Protein AF-A0A932P6X2-F1 (afdb_monomer)

pLDDT: mean 85.04, std 13.19, range [52.94, 96.56]

Structure (mmCIF, N/CA/C/O backbone):
data_AF-A0A932P6X2-F1
#
_entry.id   AF-A0A932P6X2-F1
#
loop_
_atom_site.group_PDB
_atom_site.id
_atom_site.type_symbol
_atom_site.label_atom_id
_atom_site.label_alt_id
_atom_site.label_comp_id
_atom_site.label_asym_id
_atom_site.label_entity_id
_atom_site.label_seq_id
_atom_site.pdbx_PDB_ins_code
_atom_site.Cartn_x
_atom_site.Cartn_y
_atom_site.Cartn_z
_atom_site.occupancy
_atom_site.B_iso_or_equiv
_atom_site.auth_seq_id
_atom_site.auth_comp_id
_atom_site.auth_asym_id
_atom_site.auth_atom_id
_atom_site.pdbx_PDB_model_num
ATOM 1 N N . VAL A 1 1 ? -5.320 -6.931 -10.560 1.00 75.94 1 VAL A N 1
ATOM 2 C CA . VAL A 1 1 ? -5.531 -6.359 -9.211 1.00 75.94 1 VAL A CA 1
ATOM 3 C C . VAL A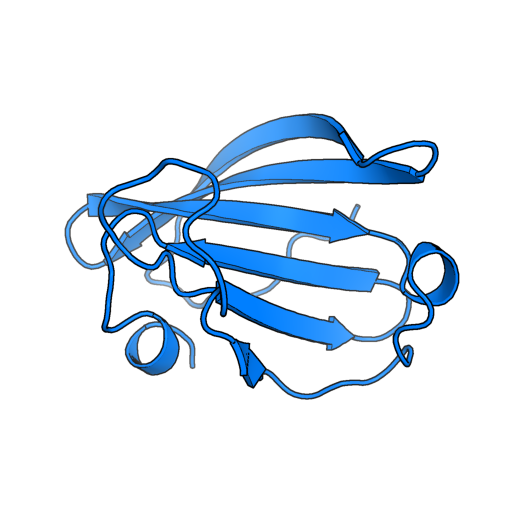 1 1 ? -5.757 -7.496 -8.246 1.00 75.94 1 VAL A C 1
ATOM 5 O O . VAL A 1 1 ? -6.500 -8.411 -8.579 1.00 75.94 1 VAL A O 1
ATOM 8 N N . ARG A 1 2 ? -5.086 -7.450 -7.101 1.00 85.44 2 ARG A N 1
ATOM 9 C CA . ARG A 1 2 ? -5.163 -8.432 -6.013 1.00 85.44 2 ARG A CA 1
ATOM 10 C C . ARG A 1 2 ? -5.478 -7.649 -4.751 1.00 85.44 2 ARG A C 1
ATOM 12 O O . ARG A 1 2 ? -4.798 -6.663 -4.484 1.00 85.44 2 ARG A O 1
ATOM 19 N N . VAL A 1 3 ? -6.519 -8.048 -4.030 1.00 85.19 3 VAL A N 1
ATOM 20 C CA . VAL A 1 3 ? -6.892 -7.392 -2.774 1.00 85.19 3 VAL A CA 1
ATOM 21 C C . VAL A 1 3 ? -5.895 -7.849 -1.703 1.00 85.19 3 VAL A C 1
ATOM 23 O O . VAL A 1 3 ? -5.830 -9.052 -1.460 1.00 85.19 3 VAL A O 1
ATOM 26 N N . PRO A 1 4 ? -5.087 -6.949 -1.114 1.00 84.94 4 PRO A N 1
ATOM 27 C CA . PRO A 1 4 ? -4.110 -7.339 -0.106 1.00 84.94 4 PRO A CA 1
ATOM 28 C C . PRO A 1 4 ? -4.784 -7.595 1.246 1.00 84.94 4 PRO A C 1
ATOM 30 O O . PRO A 1 4 ? -5.787 -6.964 1.584 1.00 84.94 4 PRO A O 1
ATOM 33 N N . GLU A 1 5 ? -4.188 -8.474 2.047 1.00 86.75 5 GLU A N 1
ATOM 34 C CA . GLU A 1 5 ? -4.614 -8.714 3.426 1.00 86.75 5 GLU A CA 1
ATOM 35 C C . GLU A 1 5 ? -4.057 -7.619 4.350 1.00 86.75 5 GLU A C 1
ATOM 37 O O . GLU A 1 5 ? -2.867 -7.580 4.672 1.00 86.75 5 GLU A O 1
ATOM 42 N N . LEU A 1 6 ? -4.925 -6.693 4.766 1.00 87.75 6 LEU A N 1
ATOM 43 C CA . LEU A 1 6 ? -4.585 -5.623 5.718 1.00 87.75 6 LEU A CA 1
ATOM 44 C C . LEU A 1 6 ? -4.931 -5.982 7.176 1.00 87.75 6 LEU A C 1
ATOM 46 O O . LEU A 1 6 ? -4.566 -5.244 8.086 1.00 87.75 6 LEU A O 1
ATOM 50 N N . GLY A 1 7 ? -5.601 -7.118 7.394 1.00 87.19 7 GLY A N 1
ATOM 51 C CA . GLY A 1 7 ? -6.143 -7.555 8.683 1.00 87.19 7 GLY A CA 1
ATOM 52 C C . GLY A 1 7 ? -7.642 -7.267 8.834 1.00 87.19 7 GLY A C 1
ATOM 53 O O . GLY A 1 7 ? -8.196 -6.399 8.158 1.00 87.19 7 GLY A O 1
ATOM 54 N N . ASP A 1 8 ? -8.297 -7.982 9.752 1.00 88.44 8 ASP A N 1
ATOM 55 C CA . ASP A 1 8 ? -9.766 -8.003 9.910 1.00 88.44 8 ASP A CA 1
ATOM 56 C C . ASP A 1 8 ? -10.385 -6.654 10.296 1.00 88.44 8 ASP A C 1
ATOM 58 O O . ASP A 1 8 ? -11.575 -6.412 10.093 1.00 88.44 8 ASP A O 1
ATOM 62 N N . ALA A 1 9 ? -9.581 -5.749 10.854 1.00 89.06 9 ALA A N 1
ATOM 63 C CA . ALA A 1 9 ? -10.034 -4.417 11.231 1.00 89.06 9 ALA A CA 1
ATOM 64 C C . ALA A 1 9 ? -10.217 -3.472 10.029 1.00 89.06 9 ALA A C 1
ATOM 66 O O . ALA A 1 9 ? -10.712 -2.355 10.206 1.00 89.06 9 ALA A O 1
ATOM 67 N N . PHE A 1 10 ? -9.816 -3.892 8.825 1.00 92.62 10 PHE A N 1
ATOM 68 C CA . PHE A 1 10 ? -9.930 -3.104 7.606 1.00 92.62 10 PHE A CA 1
ATOM 69 C C . PHE A 1 10 ? -11.072 -3.588 6.722 1.00 92.62 10 PHE A C 1
ATOM 71 O O . PHE A 1 10 ? -11.215 -4.766 6.410 1.00 92.62 10 PHE A O 1
ATOM 78 N N . ARG A 1 11 ? -11.857 -2.631 6.231 1.00 94.56 11 ARG A N 1
ATOM 79 C CA . ARG A 1 11 ? -12.959 -2.868 5.304 1.00 94.56 11 ARG A CA 1
ATOM 80 C C . ARG A 1 11 ? -12.765 -2.066 4.028 1.00 94.56 11 ARG A C 1
ATOM 82 O O . ARG A 1 11 ? -12.637 -0.842 4.078 1.00 94.56 11 ARG A O 1
ATOM 89 N N . LEU A 1 12 ? -12.804 -2.746 2.886 1.00 94.88 12 LEU A N 1
ATOM 90 C CA . LEU A 1 12 ? -12.770 -2.109 1.574 1.00 94.88 12 LEU A CA 1
ATOM 91 C C . LEU A 1 12 ? -14.062 -1.309 1.346 1.00 94.88 12 LEU A C 1
ATOM 93 O O . LEU A 1 12 ? -15.162 -1.856 1.390 1.00 94.88 12 LEU A O 1
ATOM 97 N N . CYS A 1 13 ? -13.922 -0.008 1.098 1.00 94.62 13 CYS A N 1
ATOM 98 C CA . CYS A 1 13 ? -15.034 0.919 0.874 1.00 94.62 13 CYS A CA 1
ATOM 99 C C . CYS A 1 13 ? -15.262 1.232 -0.608 1.00 94.62 13 CYS A C 1
ATOM 101 O O . CYS A 1 13 ? -16.353 1.650 -0.985 1.00 94.62 13 CYS A O 1
ATOM 103 N N . GLY A 1 14 ? -14.239 1.072 -1.447 1.00 94.56 14 GLY A N 1
ATOM 104 C CA . GLY A 1 14 ? -14.322 1.345 -2.878 1.00 94.56 14 GLY A CA 1
ATOM 105 C C . GLY A 1 14 ? -12.947 1.426 -3.526 1.00 94.56 14 GLY A C 1
ATOM 106 O O . GLY A 1 14 ? -11.924 1.231 -2.874 1.00 94.56 14 GLY A O 1
ATOM 107 N N . GLY A 1 15 ? -12.913 1.733 -4.817 1.00 94.19 15 GLY A N 1
ATOM 108 C CA . GLY A 1 15 ? -11.665 1.870 -5.554 1.00 94.19 15 GLY A CA 1
ATOM 109 C C . GLY A 1 15 ? -11.878 2.337 -6.984 1.00 94.19 15 GLY A C 1
ATOM 110 O O . GLY A 1 15 ? -13.004 2.398 -7.476 1.00 94.19 15 GLY A O 1
ATOM 111 N N . ARG A 1 16 ? -10.782 2.695 -7.646 1.00 95.12 16 ARG A N 1
ATOM 112 C CA . ARG A 1 16 ? -10.752 3.083 -9.058 1.00 95.12 16 ARG A CA 1
ATOM 113 C C . ARG A 1 16 ? -9.388 2.780 -9.658 1.00 95.12 16 ARG A C 1
ATOM 115 O O . ARG A 1 16 ? -8.388 2.716 -8.950 1.00 95.12 16 ARG A O 1
ATOM 122 N N . LYS A 1 17 ? -9.334 2.656 -10.979 1.00 94.88 17 LYS A N 1
ATOM 123 C CA . LYS A 1 17 ? -8.063 2.728 -11.705 1.00 94.88 17 LYS A CA 1
ATOM 124 C C . LYS A 1 17 ? -7.629 4.193 -11.786 1.00 94.88 17 LYS A C 1
ATOM 126 O O . LYS A 1 17 ? -8.467 5.071 -11.987 1.00 94.88 17 LYS A O 1
ATOM 131 N N . CYS A 1 18 ? -6.344 4.452 -11.616 1.00 94.31 18 CYS A N 1
ATOM 132 C CA . CYS A 1 18 ? -5.721 5.755 -11.810 1.00 94.31 18 CYS A CA 1
ATOM 133 C C . CYS A 1 18 ? -4.313 5.572 -12.389 1.00 94.31 18 CYS A C 1
ATOM 135 O O . CYS A 1 18 ? -3.932 4.466 -12.773 1.00 94.31 18 CYS A O 1
ATOM 137 N N . ALA A 1 19 ? -3.549 6.656 -12.467 1.00 94.00 19 ALA A N 1
ATOM 138 C CA . ALA A 1 19 ? -2.153 6.616 -12.864 1.00 94.00 19 ALA A CA 1
ATOM 139 C C . ALA A 1 19 ? -1.307 7.450 -11.899 1.00 94.00 19 ALA A C 1
ATOM 141 O O . ALA A 1 19 ? -1.791 8.441 -11.347 1.00 94.00 19 ALA A O 1
ATOM 142 N N . LEU A 1 20 ? -0.056 7.039 -11.714 1.00 90.25 20 LEU A N 1
ATOM 143 C CA . LEU A 1 20 ? 0.999 7.852 -11.117 1.00 90.25 20 LEU A CA 1
ATOM 144 C C . LEU A 1 20 ? 2.042 8.091 -12.211 1.00 90.25 20 LEU A C 1
ATOM 146 O O . LEU A 1 20 ? 2.719 7.161 -12.645 1.00 90.25 20 LEU A O 1
ATOM 150 N N . GLY A 1 21 ? 2.111 9.324 -12.718 1.00 91.81 21 GLY A N 1
ATOM 151 C CA . GLY A 1 21 ? 2.853 9.611 -13.947 1.00 91.81 21 GLY A CA 1
ATOM 152 C C . GLY A 1 21 ? 2.304 8.796 -15.124 1.00 91.81 21 GLY A C 1
ATOM 153 O O . GLY A 1 21 ? 1.100 8.807 -15.381 1.00 91.81 21 GLY A O 1
ATOM 154 N N . SER A 1 22 ? 3.182 8.077 -15.823 1.00 93.69 22 SER A N 1
ATOM 155 C CA . SER A 1 22 ? 2.836 7.173 -16.930 1.00 93.69 22 SER A CA 1
ATOM 156 C C . SER A 1 22 ? 2.394 5.773 -16.495 1.00 93.69 22 SER A C 1
ATOM 158 O O . SER A 1 22 ? 1.961 4.992 -17.341 1.00 93.69 22 SER A O 1
ATOM 160 N N . HIS A 1 23 ? 2.497 5.435 -15.208 1.00 95.38 23 HIS A N 1
ATOM 161 C CA . HIS A 1 23 ? 2.278 4.070 -14.730 1.00 95.38 23 HIS A CA 1
ATOM 162 C C . HIS A 1 23 ? 0.843 3.876 -14.255 1.00 95.38 23 HIS A C 1
ATOM 164 O O . HIS A 1 23 ? 0.294 4.694 -13.508 1.00 95.38 23 HIS A O 1
ATOM 170 N N . ALA A 1 24 ? 0.226 2.778 -14.687 1.00 94.75 24 ALA A N 1
ATOM 171 C CA . ALA A 1 24 ? -1.120 2.416 -14.274 1.00 94.75 2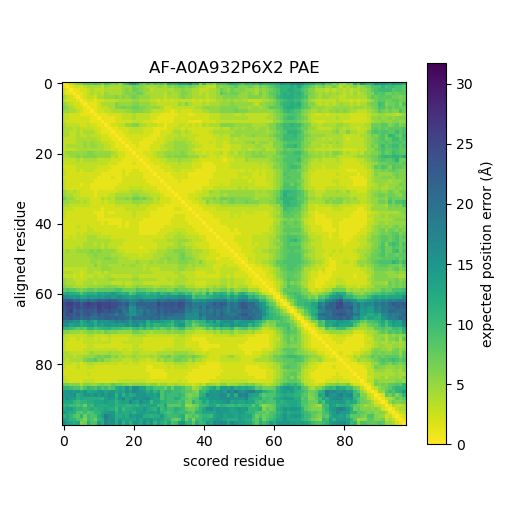4 ALA A CA 1
ATOM 172 C C . ALA A 1 24 ? -1.118 1.919 -12.823 1.00 94.75 24 ALA A C 1
ATOM 174 O O . ALA A 1 24 ? -0.328 1.060 -12.443 1.00 94.75 24 ALA A O 1
ATOM 175 N N . VAL A 1 25 ? -2.048 2.429 -12.018 1.00 95.94 25 VAL A N 1
ATOM 176 C CA . VAL A 1 25 ? -2.150 2.110 -10.592 1.00 95.94 25 VAL A CA 1
ATOM 177 C C . VAL A 1 25 ? -3.600 1.806 -10.239 1.00 95.94 25 VAL A C 1
ATOM 179 O O . VAL A 1 25 ? -4.535 2.468 -10.695 1.00 95.94 25 VAL A O 1
ATOM 182 N N . ALA A 1 26 ? -3.815 0.792 -9.409 1.00 96.56 26 ALA A N 1
ATOM 183 C CA . ALA A 1 26 ? -5.117 0.532 -8.818 1.00 96.56 26 ALA A CA 1
ATOM 184 C C . ALA A 1 26 ? -5.206 1.203 -7.448 1.00 96.56 26 ALA A C 1
ATOM 186 O O . ALA A 1 26 ? -4.441 0.897 -6.540 1.00 96.56 26 ALA A O 1
ATOM 187 N N . TYR A 1 27 ? -6.157 2.117 -7.303 1.00 95.56 27 TYR A N 1
ATOM 188 C CA . TYR A 1 27 ? -6.460 2.789 -6.050 1.00 95.56 27 TYR A CA 1
ATOM 189 C C . TYR A 1 27 ? -7.634 2.103 -5.351 1.00 95.56 27 TYR A C 1
ATOM 191 O O . TYR A 1 27 ? -8.655 1.806 -5.977 1.00 95.56 27 TYR A O 1
ATOM 199 N N . SER A 1 28 ? -7.531 1.930 -4.038 1.00 95.38 28 SER A N 1
ATOM 200 C CA . SER A 1 28 ? -8.629 1.492 -3.178 1.00 95.38 28 SER A CA 1
ATOM 201 C C . SER A 1 28 ? -8.690 2.308 -1.888 1.00 95.38 28 SER A C 1
ATOM 203 O O . SER A 1 28 ? -7.671 2.744 -1.357 1.00 95.38 28 SER A O 1
ATOM 205 N N . LEU A 1 29 ? -9.906 2.533 -1.397 1.00 94.62 29 LEU A N 1
ATOM 206 C CA . LEU A 1 29 ? -10.191 3.233 -0.151 1.00 94.62 29 LEU A CA 1
ATOM 207 C C . LEU A 1 29 ? -10.641 2.221 0.899 1.00 94.62 29 LEU A C 1
ATOM 209 O O . LEU A 1 29 ? -11.568 1.447 0.658 1.00 94.62 29 LEU A O 1
ATOM 213 N N . TRP A 1 30 ? -10.037 2.287 2.077 1.00 94.81 30 TRP A N 1
ATOM 214 C CA . TRP A 1 30 ? -10.284 1.380 3.189 1.00 94.81 30 TRP A CA 1
ATOM 215 C C . TRP A 1 30 ? -10.703 2.148 4.439 1.00 94.81 30 TRP A C 1
ATOM 217 O O . TRP A 1 30 ? -10.207 3.243 4.707 1.00 94.81 30 TRP A O 1
ATOM 227 N N . LEU A 1 31 ? -11.622 1.568 5.205 1.00 93.19 31 LEU A N 1
ATOM 228 C CA . LEU A 1 31 ? -11.959 1.996 6.559 1.00 93.19 31 LEU A CA 1
ATOM 229 C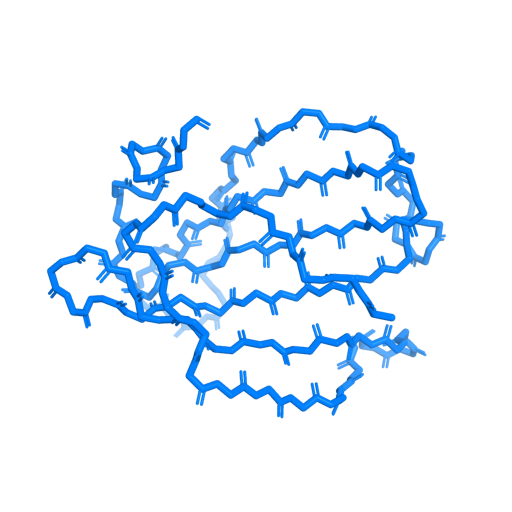 C . LEU A 1 31 ? -11.252 1.062 7.539 1.00 93.19 31 LEU A C 1
ATOM 231 O O . LEU A 1 31 ? -11.493 -0.139 7.484 1.00 93.19 31 LEU A O 1
ATOM 235 N N . GLY A 1 32 ? -10.392 1.600 8.395 1.00 90.88 32 GLY A N 1
ATOM 236 C CA . GLY A 1 32 ? -9.672 0.837 9.413 1.00 90.88 32 GLY A CA 1
ATOM 237 C C . GLY A 1 32 ? -10.140 1.146 10.841 1.00 90.88 32 GLY A C 1
ATOM 238 O O . GLY A 1 32 ? -11.215 1.733 11.041 1.00 90.88 32 GLY A O 1
ATOM 239 N N . PRO A 1 33 ? -9.325 0.787 11.849 1.00 87.69 33 PRO A N 1
ATOM 240 C CA . PRO A 1 33 ? -9.627 1.008 13.260 1.00 87.69 33 PRO A CA 1
ATOM 241 C C . PRO A 1 33 ? -10.029 2.454 13.581 1.00 87.69 33 PRO A C 1
ATOM 243 O O . PRO A 1 33 ? -9.447 3.416 13.077 1.00 87.69 33 PRO A O 1
ATOM 246 N N . GLY A 1 34 ? -11.038 2.621 14.440 1.00 86.75 34 GLY A N 1
ATOM 247 C CA . GLY A 1 34 ? -11.514 3.946 14.858 1.00 86.75 34 GLY A CA 1
ATOM 248 C C . GLY A 1 34 ? -12.187 4.760 13.746 1.00 86.75 34 GLY A C 1
ATOM 249 O O . GLY A 1 34 ? -12.303 5.975 13.871 1.00 86.75 34 GLY A O 1
ATOM 250 N N . GLY A 1 35 ? -12.601 4.117 12.647 1.00 87.75 35 GLY A N 1
ATOM 251 C CA . GLY A 1 35 ? -13.243 4.792 11.517 1.00 87.75 35 GLY A CA 1
ATOM 252 C C . GLY A 1 35 ? -12.277 5.615 10.659 1.00 87.75 35 GLY A C 1
ATOM 253 O O . GLY A 1 35 ? -12.715 6.439 9.852 1.00 87.75 35 GLY A O 1
ATOM 254 N N . LYS A 1 36 ? -10.967 5.402 10.822 1.00 88.31 36 LYS A N 1
ATOM 255 C CA . LYS A 1 36 ? -9.933 6.082 10.042 1.00 88.31 36 LYS A CA 1
ATOM 256 C C . LYS A 1 36 ? -9.930 5.593 8.601 1.00 88.31 36 LYS A C 1
ATOM 258 O O . LYS A 1 36 ? -10.206 4.427 8.319 1.00 88.31 36 LYS A O 1
ATOM 263 N N . LYS A 1 37 ? -9.615 6.501 7.680 1.00 89.81 37 LYS A N 1
ATOM 264 C CA . LYS A 1 37 ? -9.565 6.211 6.247 1.00 89.81 37 LYS A CA 1
ATOM 265 C C . LYS A 1 37 ? -8.128 5.993 5.799 1.00 89.81 37 LYS A C 1
ATOM 267 O O . LYS A 1 37 ? -7.240 6.771 6.144 1.00 89.81 37 LYS A O 1
ATOM 272 N N . TYR A 1 38 ? -7.944 4.976 4.971 1.00 91.62 38 TYR A N 1
ATOM 273 C CA . TYR A 1 38 ? -6.660 4.625 4.389 1.00 91.62 38 TYR A CA 1
ATOM 274 C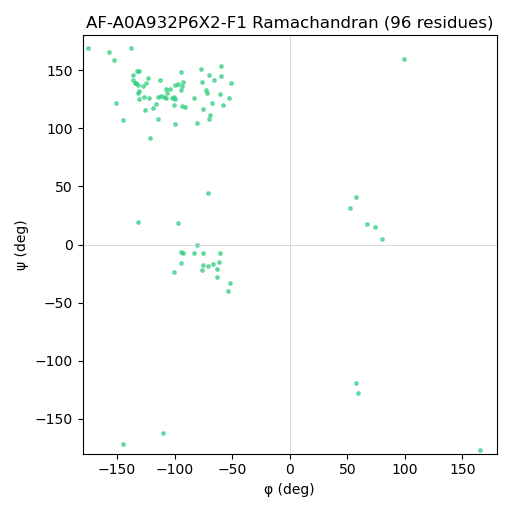 C . TYR A 1 38 ? -6.795 4.510 2.879 1.00 91.62 38 TYR A C 1
ATOM 276 O O . TYR A 1 38 ? -7.759 3.942 2.364 1.00 91.62 38 TYR A O 1
ATOM 284 N N . SER A 1 39 ? -5.825 5.065 2.169 1.00 92.88 39 SER A N 1
ATOM 285 C CA . SER A 1 39 ? -5.723 4.958 0.718 1.00 92.88 39 SER A CA 1
ATOM 286 C C . SER A 1 39 ? -4.659 3.932 0.374 1.00 92.88 39 SER A C 1
ATOM 288 O O . SER A 1 39 ? -3.532 4.060 0.839 1.00 92.88 39 SER A O 1
ATOM 290 N N . LEU A 1 40 ? -5.000 2.933 -0.431 1.00 94.94 40 LEU A N 1
ATOM 291 C CA . LEU A 1 40 ? -4.061 1.924 -0.900 1.00 94.94 40 LEU A CA 1
ATOM 292 C C . LEU A 1 40 ? -3.876 2.032 -2.410 1.00 94.94 40 LEU A C 1
ATOM 294 O O . LEU A 1 40 ? -4.847 1.989 -3.168 1.00 94.94 40 LEU A O 1
ATOM 298 N N . PHE A 1 41 ? -2.621 2.130 -2.826 1.00 95.38 41 PHE A N 1
ATOM 299 C CA . PHE A 1 41 ? -2.190 2.113 -4.215 1.00 95.38 41 PHE A CA 1
ATOM 300 C C . PHE A 1 41 ? -1.499 0.785 -4.498 1.00 95.38 41 PHE A C 1
ATOM 302 O O . PHE A 1 41 ? -0.570 0.419 -3.787 1.00 95.38 41 PHE A O 1
ATOM 309 N N . GLN A 1 42 ? -1.953 0.081 -5.528 1.00 96.44 42 GLN A N 1
ATOM 310 C CA . GLN A 1 42 ? -1.354 -1.150 -6.032 1.00 96.44 42 GLN A CA 1
ATOM 311 C C . GLN A 1 42 ? -0.758 -0.893 -7.418 1.00 96.44 42 GLN A C 1
ATOM 313 O O . GLN A 1 42 ? -1.457 -0.412 -8.314 1.00 96.44 42 GLN A O 1
ATOM 318 N N . PHE A 1 43 ? 0.510 -1.243 -7.594 1.00 95.69 43 PHE A N 1
ATOM 319 C CA . PHE A 1 43 ? 1.299 -1.013 -8.806 1.00 95.69 43 PHE A CA 1
ATOM 320 C C . PHE A 1 43 ? 2.152 -2.243 -9.147 1.00 95.69 43 PHE A C 1
ATOM 322 O O . PHE A 1 43 ? 2.243 -3.176 -8.346 1.00 95.69 43 PHE A O 1
ATOM 329 N N . LEU A 1 44 ? 2.758 -2.270 -10.335 1.00 95.50 44 LEU A N 1
ATOM 330 C CA . LEU A 1 44 ? 3.754 -3.286 -10.685 1.00 95.50 44 LEU A CA 1
ATOM 331 C C . LEU A 1 44 ? 5.120 -2.852 -10.129 1.00 95.50 44 LEU A C 1
ATOM 333 O O . LEU A 1 44 ? 5.543 -1.742 -10.442 1.00 95.50 44 LEU A O 1
ATOM 337 N N . PRO A 1 45 ? 5.839 -3.672 -9.339 1.00 94.75 45 PRO A N 1
ATO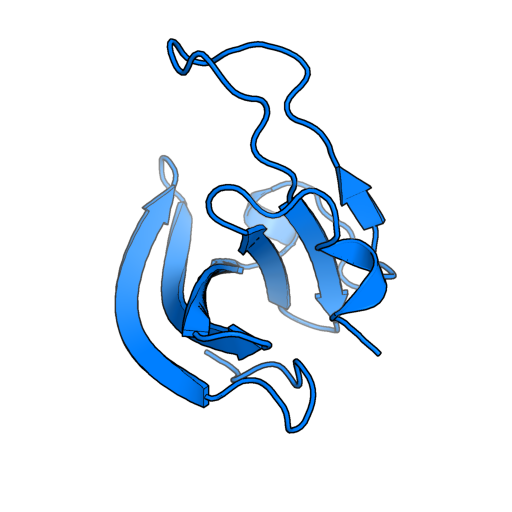M 338 C CA . PRO A 1 45 ? 7.108 -3.261 -8.728 1.00 94.75 45 PRO A CA 1
ATOM 339 C C . PRO A 1 45 ? 8.134 -2.717 -9.734 1.00 94.75 45 PRO A C 1
ATOM 341 O O . PRO A 1 45 ? 8.761 -1.689 -9.480 1.00 94.75 45 PRO A O 1
ATOM 344 N N . GLY A 1 46 ? 8.229 -3.349 -10.911 1.00 94.44 46 GLY A N 1
ATOM 345 C CA . GLY A 1 46 ? 9.143 -2.946 -11.983 1.00 94.44 46 GLY A CA 1
ATOM 346 C C . GLY A 1 46 ? 8.834 -1.593 -12.634 1.00 94.44 46 GLY A C 1
ATOM 347 O O . GLY A 1 46 ? 9.720 -1.025 -13.256 1.00 94.44 46 GLY A O 1
ATOM 348 N N . ASP A 1 47 ? 7.625 -1.043 -12.464 1.00 94.69 47 ASP A N 1
ATOM 349 C CA . ASP A 1 47 ? 7.302 0.320 -12.916 1.00 94.69 47 ASP A CA 1
ATOM 350 C C . ASP A 1 47 ? 8.003 1.400 -12.067 1.00 94.69 47 ASP A C 1
ATOM 352 O O . ASP A 1 47 ? 8.093 2.550 -12.487 1.00 94.69 47 ASP A O 1
ATOM 356 N N . PHE A 1 48 ? 8.473 1.045 -10.866 1.00 92.00 48 PHE A N 1
ATOM 357 C CA . PHE A 1 48 ? 9.018 1.976 -9.871 1.00 92.00 48 PHE A CA 1
ATOM 358 C C . PHE A 1 48 ? 10.366 1.515 -9.296 1.00 92.00 48 PHE A C 1
ATOM 360 O O . PHE A 1 48 ? 10.741 1.946 -8.207 1.00 92.00 48 PHE A O 1
ATOM 367 N N . ASP A 1 49 ? 11.069 0.612 -9.988 1.00 92.06 49 ASP A N 1
ATOM 368 C CA . ASP A 1 49 ? 12.345 0.027 -9.546 1.00 92.06 49 ASP A CA 1
ATOM 369 C C . ASP A 1 49 ? 12.297 -0.579 -8.126 1.00 92.06 49 ASP A C 1
ATOM 371 O O . ASP A 1 49 ? 13.282 -0.587 -7.382 1.00 92.06 49 ASP A O 1
ATOM 375 N N . VAL A 1 50 ? 11.135 -1.107 -7.728 1.00 90.44 50 VAL A N 1
ATOM 376 C CA . VAL A 1 50 ? 10.947 -1.798 -6.447 1.00 90.44 50 VAL A CA 1
ATOM 377 C C . VAL A 1 50 ? 11.178 -3.295 -6.645 1.00 90.44 50 VAL A C 1
ATOM 379 O O . VAL A 1 50 ? 10.747 -3.879 -7.640 1.00 90.44 50 VAL A O 1
ATOM 382 N N . ALA A 1 51 ? 11.839 -3.939 -5.679 1.00 92.69 51 ALA A N 1
ATOM 383 C CA . ALA A 1 51 ? 11.965 -5.394 -5.660 1.00 92.69 51 ALA A CA 1
ATOM 384 C C . ALA A 1 51 ? 10.579 -6.066 -5.601 1.00 92.69 51 ALA A C 1
ATOM 386 O O . ALA A 1 51 ? 9.673 -5.566 -4.940 1.00 92.69 51 ALA A O 1
ATOM 387 N N . SER A 1 52 ? 10.421 -7.218 -6.257 1.00 91.69 52 SER A N 1
ATOM 388 C CA . SER A 1 52 ? 9.162 -7.984 -6.251 1.00 91.69 52 SER A CA 1
ATOM 389 C C . SER A 1 52 ? 8.778 -8.497 -4.859 1.00 91.69 52 SER A C 1
ATOM 391 O O . SER A 1 52 ? 7.603 -8.646 -4.552 1.00 91.69 52 SER A O 1
ATOM 393 N N . GLU A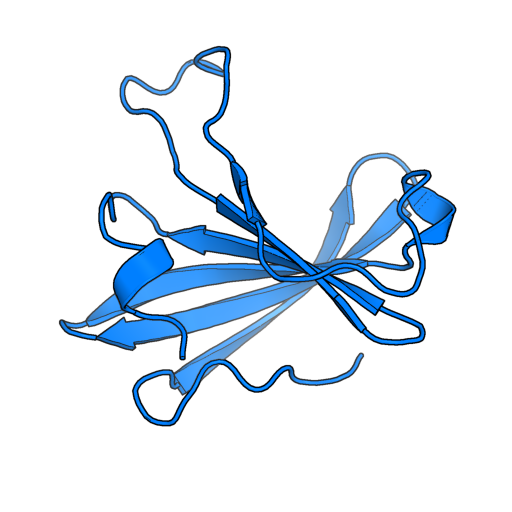 1 53 ? 9.775 -8.718 -4.002 1.00 94.56 53 GLU A N 1
ATOM 394 C CA . GLU A 1 53 ? 9.602 -9.127 -2.612 1.00 94.56 53 GLU A CA 1
ATOM 395 C C . GLU A 1 53 ? 10.191 -8.059 -1.694 1.00 94.56 53 GLU A C 1
ATOM 397 O O . GLU A 1 53 ? 11.392 -7.773 -1.731 1.00 94.56 53 GLU A O 1
ATOM 402 N N . MET A 1 54 ? 9.345 -7.453 -0.867 1.00 93.12 54 MET A N 1
ATOM 403 C CA . MET A 1 54 ? 9.759 -6.430 0.086 1.00 93.12 54 MET A CA 1
ATOM 404 C C . MET A 1 54 ? 8.841 -6.448 1.302 1.00 93.12 54 MET A C 1
ATOM 406 O O . MET A 1 54 ? 7.641 -6.198 1.189 1.00 93.12 54 MET A O 1
ATOM 410 N N . SER A 1 55 ? 9.418 -6.659 2.485 1.00 92.00 55 SER A N 1
ATOM 411 C CA . SER A 1 55 ? 8.692 -6.557 3.753 1.00 92.00 55 SER A CA 1
ATOM 412 C C . SER A 1 55 ? 8.102 -5.162 3.968 1.00 92.00 55 SER A C 1
ATOM 414 O O . SER A 1 55 ? 8.642 -4.159 3.496 1.00 92.00 55 SER A O 1
ATOM 416 N N . ARG A 1 56 ? 7.016 -5.093 4.748 1.00 91.62 56 ARG A N 1
ATOM 417 C CA . ARG A 1 56 ? 6.384 -3.828 5.147 1.00 91.62 56 ARG A CA 1
ATOM 418 C C . ARG A 1 56 ? 7.397 -2.874 5.768 1.00 91.62 56 ARG A C 1
ATOM 420 O O . ARG A 1 56 ? 8.076 -3.205 6.738 1.00 91.62 56 ARG A O 1
ATOM 427 N N . ARG A 1 57 ? 7.455 -1.665 5.218 1.00 90.25 57 ARG A N 1
ATOM 428 C CA . ARG A 1 57 ? 8.322 -0.586 5.678 1.00 90.25 57 ARG A CA 1
ATOM 429 C C . ARG A 1 57 ? 7.522 0.696 5.837 1.00 90.25 57 ARG A C 1
ATOM 431 O O . ARG A 1 57 ? 6.901 1.163 4.886 1.00 90.25 57 ARG A O 1
ATOM 438 N N . LEU A 1 58 ? 7.585 1.281 7.030 1.00 88.00 58 LEU A N 1
ATOM 439 C CA . LEU A 1 58 ? 7.077 2.625 7.278 1.00 88.00 58 LEU A CA 1
ATOM 440 C C . LEU A 1 58 ? 7.999 3.650 6.606 1.00 88.00 58 LEU A C 1
ATOM 442 O O . LEU A 1 58 ? 9.220 3.621 6.784 1.00 88.00 58 LEU A O 1
ATOM 446 N N . VAL A 1 59 ? 7.407 4.560 5.844 1.00 86.12 59 VAL A N 1
ATOM 447 C CA . VAL A 1 59 ? 8.074 5.701 5.228 1.00 86.12 59 VAL A CA 1
ATOM 448 C C . VAL A 1 59 ? 7.355 6.980 5.634 1.00 86.12 59 VAL A C 1
ATOM 450 O O . VAL A 1 59 ? 6.126 7.047 5.694 1.00 86.12 59 VAL A O 1
ATOM 453 N N . HIS A 1 60 ? 8.143 8.005 5.925 1.00 77.69 60 HIS A N 1
ATOM 454 C CA . HIS A 1 60 ? 7.656 9.353 6.170 1.00 77.69 60 HIS A CA 1
ATOM 455 C C . HIS A 1 60 ? 8.035 10.195 4.959 1.00 77.69 60 HIS A C 1
ATOM 457 O O . HIS A 1 60 ? 9.173 10.112 4.492 1.00 77.69 60 HIS A O 1
ATOM 463 N N . ALA A 1 61 ? 7.095 10.985 4.441 1.00 67.00 61 ALA A N 1
ATOM 464 C CA . ALA A 1 61 ? 7.427 11.976 3.428 1.00 67.00 61 ALA A CA 1
ATOM 465 C C . ALA A 1 61 ? 8.489 12.927 4.004 1.00 67.00 61 ALA A C 1
ATOM 467 O O . ALA A 1 61 ? 8.269 13.550 5.042 1.00 67.00 61 ALA A O 1
ATOM 468 N N . THR A 1 62 ? 9.654 12.986 3.359 1.00 63.16 62 THR A N 1
ATOM 469 C CA . THR A 1 62 ? 10.794 13.807 3.792 1.00 63.16 62 THR A CA 1
ATOM 470 C C . THR A 1 62 ? 10.605 15.289 3.492 1.00 63.16 62 THR A C 1
ATOM 472 O O . THR A 1 62 ? 11.272 16.109 4.112 1.00 63.16 62 THR A O 1
ATOM 475 N N . GLU A 1 63 ? 9.675 15.641 2.601 1.00 56.62 63 GLU A N 1
ATOM 476 C CA . GLU A 1 63 ? 9.330 17.027 2.298 1.00 56.62 63 GLU A CA 1
ATOM 477 C C . GLU A 1 63 ? 7.810 17.234 2.322 1.00 56.62 63 GLU A C 1
ATOM 479 O O . GLU A 1 63 ? 7.061 16.400 1.795 1.00 56.62 63 GLU A O 1
ATOM 484 N N . PRO A 1 64 ? 7.318 18.334 2.918 1.00 52.94 64 PRO A N 1
ATOM 485 C CA . PRO A 1 64 ? 5.915 18.686 2.822 1.00 52.94 64 PRO A CA 1
ATOM 486 C C . PRO A 1 64 ? 5.627 19.106 1.379 1.00 52.94 64 PRO A C 1
ATOM 488 O O . PRO A 1 64 ? 6.041 20.174 0.935 1.00 52.94 64 PRO A O 1
ATOM 491 N N . ALA A 1 65 ? 4.858 18.297 0.650 1.00 53.41 65 ALA A N 1
ATOM 492 C CA . ALA A 1 65 ? 4.296 18.657 -0.654 1.00 53.41 65 ALA A CA 1
ATOM 493 C C . ALA A 1 65 ? 3.178 19.722 -0.520 1.00 53.41 65 ALA A C 1
ATOM 495 O O . ALA A 1 65 ? 2.099 19.588 -1.091 1.00 53.41 65 ALA A O 1
ATOM 496 N N . GLY A 1 66 ? 3.401 20.754 0.301 1.00 54.38 66 GLY A N 1
ATOM 497 C CA . GLY A 1 66 ? 2.430 21.799 0.630 1.00 54.38 66 GLY A CA 1
ATOM 498 C C . GLY A 1 66 ? 1.386 21.419 1.688 1.00 54.38 66 GLY A C 1
ATOM 499 O O . GLY A 1 66 ? 0.494 22.216 1.958 1.00 54.38 66 GLY A O 1
ATOM 500 N N . THR A 1 67 ? 1.471 20.235 2.303 1.00 54.41 67 THR A N 1
ATOM 501 C CA . THR A 1 67 ? 0.579 19.821 3.398 1.00 54.41 67 THR A CA 1
ATOM 502 C C . THR A 1 67 ? 1.273 19.981 4.750 1.00 54.41 67 THR A C 1
ATOM 504 O O . THR A 1 67 ? 2.351 19.426 4.947 1.00 54.41 67 THR A O 1
ATOM 507 N N . GLU A 1 68 ? 0.641 20.690 5.693 1.00 55.06 68 GLU A N 1
ATOM 508 C CA . GLU A 1 68 ? 1.168 21.017 7.037 1.00 55.06 68 GLU A CA 1
ATOM 509 C C . GLU A 1 68 ? 1.494 19.799 7.925 1.00 55.06 68 GLU A C 1
ATOM 511 O O . GLU A 1 68 ? 2.080 19.951 8.997 1.00 55.06 68 GLU A O 1
ATOM 516 N N . HIS A 1 69 ? 1.154 18.582 7.490 1.00 59.56 69 HIS A N 1
ATOM 517 C CA . HIS A 1 69 ? 1.343 17.368 8.275 1.00 59.56 69 HIS A CA 1
ATOM 518 C C . HIS A 1 69 ? 2.035 16.262 7.468 1.00 59.56 69 HIS A C 1
ATOM 520 O O . HIS A 1 69 ? 1.602 15.964 6.349 1.00 59.56 69 HIS A O 1
ATOM 526 N N . PRO A 1 70 ? 3.080 15.618 8.026 1.00 63.47 70 PRO A N 1
ATOM 527 C CA . PRO A 1 70 ? 3.680 14.441 7.417 1.00 63.47 70 PRO A CA 1
ATOM 528 C C . PRO A 1 70 ? 2.630 13.333 7.312 1.00 63.47 70 PRO A C 1
ATOM 530 O O . PRO A 1 70 ? 1.946 13.007 8.282 1.00 63.47 70 PRO A O 1
ATOM 533 N N . CYS A 1 71 ? 2.495 12.754 6.122 1.00 75.38 71 CYS A N 1
ATOM 534 C CA . CYS A 1 71 ? 1.578 11.649 5.883 1.00 75.38 71 CYS A CA 1
ATOM 535 C C . CYS A 1 71 ? 2.377 10.339 5.913 1.00 75.38 71 CYS A C 1
ATOM 537 O O . CYS A 1 71 ? 3.133 10.080 4.972 1.00 75.38 71 CYS A O 1
ATOM 539 N N . PRO A 1 72 ? 2.293 9.543 6.995 1.00 82.81 72 PRO A N 1
ATOM 540 C CA . PRO A 1 72 ? 2.980 8.264 7.043 1.00 82.81 72 PRO A CA 1
ATOM 541 C C . PRO A 1 72 ? 2.376 7.320 6.004 1.00 82.81 72 PRO A C 1
ATOM 543 O O . PRO A 1 72 ? 1.157 7.271 5.806 1.00 82.81 72 PRO A O 1
ATOM 546 N N . ALA A 1 73 ? 3.244 6.546 5.365 1.00 89.38 73 ALA A N 1
ATOM 547 C CA . ALA A 1 73 ? 2.846 5.491 4.454 1.00 89.38 73 ALA A CA 1
ATOM 548 C C . ALA A 1 73 ? 3.582 4.194 4.789 1.00 89.38 73 ALA A C 1
ATOM 550 O O . ALA A 1 73 ? 4.712 4.212 5.267 1.00 89.38 73 ALA A O 1
ATOM 551 N N . VAL A 1 74 ? 2.945 3.059 4.535 1.00 91.56 74 VAL A N 1
ATOM 552 C CA . VAL A 1 74 ? 3.585 1.745 4.593 1.00 91.56 74 VAL A CA 1
ATOM 553 C C . VAL A 1 74 ? 3.708 1.230 3.172 1.00 91.56 74 VAL A C 1
ATOM 555 O O . VAL A 1 74 ? 2.719 1.191 2.440 1.00 91.56 74 VAL A O 1
ATOM 558 N N . ILE A 1 75 ? 4.922 0.842 2.793 1.00 93.06 75 ILE A N 1
ATOM 559 C CA . ILE A 1 75 ? 5.228 0.271 1.483 1.00 93.06 75 ILE A CA 1
ATOM 560 C C . ILE A 1 75 ? 5.631 -1.193 1.634 1.00 93.06 75 ILE A C 1
ATOM 562 O O . ILE A 1 75 ? 6.306 -1.548 2.600 1.00 93.06 75 ILE A O 1
ATOM 566 N N . TRP A 1 76 ? 5.210 -2.046 0.705 1.00 94.75 76 TRP A N 1
ATOM 567 C CA . TRP A 1 76 ? 5.638 -3.448 0.619 1.00 94.75 76 TRP A CA 1
ATOM 568 C C . TRP A 1 76 ? 5.454 -3.973 -0.804 1.00 94.75 76 TRP A C 1
ATOM 570 O O . TRP A 1 76 ? 4.770 -3.349 -1.617 1.00 94.75 76 TRP A O 1
ATOM 580 N N . ALA A 1 77 ? 6.059 -5.116 -1.097 1.00 95.25 77 ALA A N 1
ATOM 581 C CA . ALA A 1 77 ? 5.850 -5.854 -2.333 1.00 95.25 77 ALA A CA 1
ATOM 582 C C . ALA A 1 77 ? 5.699 -7.342 -2.012 1.00 95.25 77 ALA A C 1
ATOM 584 O O . ALA A 1 77 ? 6.348 -7.846 -1.096 1.00 95.25 77 ALA A O 1
ATOM 585 N N . ASP A 1 78 ? 4.795 -8.000 -2.727 1.00 92.81 78 ASP A N 1
ATOM 586 C CA . ASP A 1 78 ? 4.489 -9.424 -2.583 1.00 92.81 78 ASP A CA 1
ATOM 587 C C . ASP A 1 78 ? 4.161 -9.963 -3.982 1.00 92.81 78 ASP A C 1
ATOM 589 O O . ASP A 1 78 ? 3.113 -9.632 -4.565 1.00 92.81 78 ASP A O 1
ATOM 593 N N . GLY A 1 79 ? 5.088 -10.749 -4.528 1.00 90.56 79 GLY A N 1
ATOM 594 C CA . GLY A 1 79 ? 5.071 -11.267 -5.887 1.00 90.56 79 GLY A CA 1
ATOM 595 C C . GLY A 1 79 ? 5.007 -10.164 -6.942 1.00 90.56 79 GLY A C 1
ATOM 596 O O . GLY A 1 79 ? 5.884 -9.310 -7.062 1.00 90.56 79 GLY A O 1
ATOM 597 N N . ASP A 1 80 ? 3.935 -10.182 -7.730 1.00 93.56 80 ASP A N 1
ATOM 598 C CA . ASP A 1 80 ? 3.779 -9.311 -8.901 1.00 93.56 80 ASP A CA 1
ATOM 599 C C . ASP A 1 80 ? 3.326 -7.882 -8.563 1.00 93.56 80 ASP A C 1
ATOM 601 O O . ASP A 1 80 ? 3.122 -7.063 -9.463 1.00 93.56 80 ASP A O 1
ATOM 605 N N . PHE A 1 81 ? 3.104 -7.570 -7.282 1.00 95.00 81 PHE A N 1
ATOM 606 C CA . PHE A 1 81 ? 2.458 -6.326 -6.875 1.00 95.00 81 PHE A CA 1
ATOM 607 C C . PHE A 1 81 ? 3.213 -5.598 -5.770 1.00 95.00 81 PHE A C 1
ATOM 609 O O . PHE A 1 81 ? 3.513 -6.158 -4.717 1.00 95.00 81 PHE A O 1
ATOM 616 N N . GLY A 1 82 ? 3.430 -4.307 -6.006 1.00 95.62 82 GLY A N 1
ATOM 617 C CA . GLY A 1 82 ? 3.838 -3.336 -5.007 1.00 95.62 82 GLY A CA 1
ATOM 618 C C . GLY A 1 82 ? 2.619 -2.617 -4.442 1.00 95.62 82 GLY A C 1
AT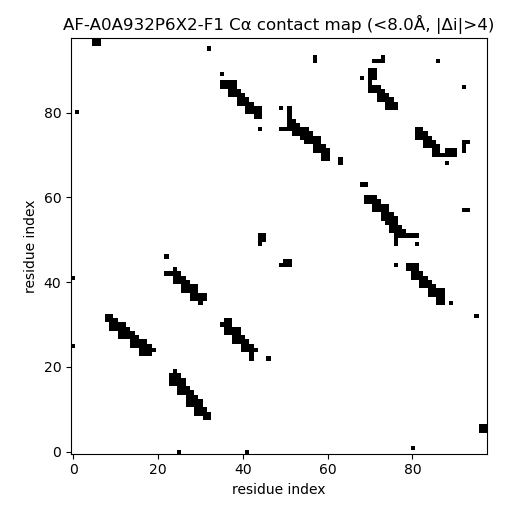OM 619 O O . GLY A 1 82 ? 1.615 -2.411 -5.134 1.00 95.62 82 GLY A O 1
ATOM 620 N N . TYR A 1 83 ? 2.710 -2.235 -3.175 1.00 95.69 83 TYR A N 1
ATOM 621 C CA . TYR A 1 83 ? 1.634 -1.595 -2.438 1.00 95.69 83 TYR A CA 1
ATOM 622 C C . TYR A 1 83 ? 2.156 -0.395 -1.657 1.00 95.69 83 TYR A C 1
ATOM 624 O O . TYR A 1 83 ? 3.212 -0.458 -1.0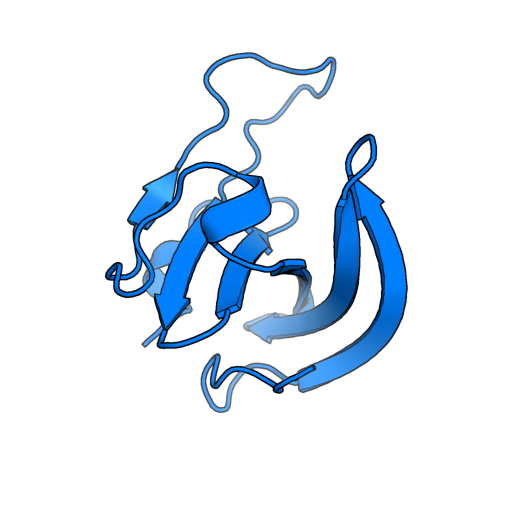29 1.00 95.69 83 TYR A O 1
ATOM 632 N N . VAL A 1 84 ? 1.379 0.687 -1.661 1.00 94.31 84 VAL A N 1
ATOM 633 C CA . VAL A 1 84 ? 1.550 1.828 -0.756 1.00 94.31 84 VAL A CA 1
ATOM 634 C C . VAL A 1 84 ? 0.231 2.063 -0.036 1.00 94.31 84 VAL A C 1
ATOM 636 O O . VAL A 1 84 ? -0.765 2.415 -0.669 1.00 94.31 84 VAL A O 1
ATOM 639 N N . LEU A 1 85 ? 0.219 1.885 1.283 1.00 93.62 85 LEU A N 1
ATOM 640 C CA . LEU A 1 85 ? -0.898 2.245 2.150 1.00 93.62 85 LEU A CA 1
ATOM 641 C C . LEU A 1 85 ? -0.603 3.579 2.825 1.00 93.62 85 LEU A C 1
ATOM 643 O O . LEU A 1 85 ? 0.405 3.721 3.504 1.00 93.62 85 LEU A O 1
ATOM 647 N N . VAL A 1 86 ? -1.510 4.533 2.683 1.00 90.38 86 VAL A N 1
ATOM 648 C CA . VAL A 1 86 ? -1.399 5.878 3.241 1.00 90.38 86 VAL A CA 1
ATOM 649 C C . VAL A 1 86 ? -2.513 6.080 4.260 1.00 90.38 86 VAL A C 1
ATOM 651 O O . VAL A 1 86 ? -3.694 5.964 3.920 1.00 90.38 86 VAL A O 1
ATOM 654 N N . GLY A 1 87 ? -2.146 6.377 5.506 1.00 85.12 87 GLY A N 1
ATOM 655 C CA . GLY A 1 87 ? -3.091 6.709 6.571 1.00 85.12 87 GLY A CA 1
ATOM 656 C C . GLY A 1 87 ? -3.327 8.211 6.626 1.00 85.12 87 GLY A C 1
ATOM 657 O O . GLY A 1 87 ? -2.398 8.976 6.886 1.00 85.12 87 GLY A O 1
ATOM 658 N N . GLN A 1 88 ? -4.565 8.655 6.404 1.00 70.06 88 GLN A N 1
ATOM 659 C CA . GLN A 1 88 ? -4.882 10.074 6.529 1.00 70.06 88 GLN A CA 1
ATOM 660 C C . GLN A 1 88 ? -4.829 10.460 8.019 1.00 70.06 88 GLN A C 1
ATOM 662 O O . GLN A 1 88 ? -5.694 10.050 8.790 1.00 70.06 88 GLN A O 1
ATOM 667 N N . PHE A 1 89 ? -3.803 11.220 8.420 1.00 63.28 89 PHE A N 1
ATOM 668 C CA . PHE A 1 89 ? -3.585 11.682 9.802 1.00 63.28 89 PHE A CA 1
ATOM 669 C C . PHE A 1 89 ? -3.487 10.552 10.846 1.00 63.28 89 PHE A C 1
ATOM 671 O O . PHE A 1 89 ? -4.037 10.658 11.944 1.00 63.28 89 PHE A O 1
ATOM 678 N N . ASP A 1 90 ? -2.801 9.452 10.512 1.00 66.75 90 ASP A N 1
ATOM 679 C CA . ASP A 1 90 ? -2.575 8.351 11.453 1.00 66.75 90 ASP A CA 1
ATOM 680 C C . ASP A 1 90 ? -1.092 8.049 11.685 1.00 66.75 90 ASP A C 1
ATOM 682 O O . ASP A 1 90 ? -0.500 7.211 11.010 1.00 66.75 90 ASP A O 1
ATOM 686 N N . GLU A 1 91 ? -0.502 8.680 12.701 1.00 63.25 91 GLU A N 1
ATOM 687 C CA . GLU A 1 91 ? 0.883 8.425 13.136 1.00 63.25 91 GLU A CA 1
ATOM 688 C C . GLU A 1 91 ? 1.117 6.978 13.607 1.00 63.25 91 GLU A C 1
ATOM 690 O O . GLU A 1 91 ? 2.255 6.527 13.709 1.00 63.25 91 GLU A O 1
ATOM 695 N N . ARG A 1 92 ? 0.043 6.220 13.866 1.00 64.19 92 ARG A N 1
ATOM 696 C CA . ARG A 1 92 ? 0.083 4.824 14.325 1.00 64.19 92 ARG A CA 1
ATOM 697 C C . ARG A 1 92 ? -0.080 3.813 13.191 1.00 64.19 92 ARG A C 1
ATOM 699 O O . ARG A 1 92 ? -0.373 2.649 13.448 1.00 64.19 92 ARG A O 1
ATOM 706 N N . LEU A 1 93 ? 0.132 4.227 11.942 1.00 69.19 93 LEU A N 1
ATOM 707 C CA . LEU A 1 93 ? -0.046 3.376 10.762 1.00 69.19 93 LEU A CA 1
ATOM 708 C C . LEU A 1 93 ? 0.708 2.034 10.854 1.00 69.19 93 LEU A C 1
ATOM 710 O O . LEU A 1 93 ? 0.215 1.013 10.386 1.00 69.19 93 LEU A O 1
ATOM 714 N N . ASN A 1 94 ? 1.873 2.012 11.502 1.00 64.00 94 ASN A N 1
ATOM 715 C CA . ASN A 1 94 ? 2.652 0.783 11.658 1.00 64.00 94 ASN A CA 1
ATOM 716 C C . ASN A 1 94 ? 2.091 -0.183 12.718 1.00 64.00 94 ASN A C 1
ATOM 718 O O . ASN A 1 94 ? 2.401 -1.363 12.675 1.00 64.00 94 ASN A O 1
ATOM 722 N N . SER A 1 95 ? 1.284 0.291 13.675 1.00 63.22 95 SER A N 1
ATOM 723 C CA . SER A 1 95 ? 0.700 -0.562 14.723 1.00 63.22 95 SER A CA 1
ATOM 724 C C . SER A 1 95 ? -0.681 -1.108 14.366 1.00 63.22 95 SER A C 1
ATOM 726 O O . SER A 1 95 ? -1.251 -1.866 15.143 1.00 63.22 95 SER A O 1
ATOM 728 N N . VAL A 1 96 ? -1.271 -0.652 13.257 1.00 62.59 96 VAL A N 1
ATOM 729 C CA . VAL A 1 96 ? -2.590 -1.119 12.796 1.00 62.59 96 VAL A CA 1
ATOM 730 C C . VAL A 1 96 ? -2.487 -2.255 11.786 1.00 62.59 96 VAL A C 1
ATOM 732 O O . VAL A 1 96 ? -3.481 -2.935 11.561 1.00 62.59 96 VAL A O 1
ATOM 735 N N . LEU A 1 97 ? -1.310 -2.471 11.199 1.00 63.44 97 LEU A N 1
ATOM 736 C CA . LEU A 1 97 ? -1.050 -3.592 10.306 1.00 63.44 97 LEU A CA 1
ATOM 737 C C . LEU A 1 97 ? -0.450 -4.759 11.109 1.00 63.44 97 LEU A C 1
ATOM 739 O O . LEU A 1 97 ? 0.408 -4.499 11.954 1.00 63.44 97 LEU A O 1
ATOM 743 N N . PRO A 1 98 ? -0.901 -6.007 10.875 1.00 59.12 98 PRO A N 1
ATOM 744 C CA . PRO A 1 98 ? -0.327 -7.190 11.514 1.00 59.12 98 PRO A CA 1
ATOM 745 C C . PRO A 1 98 ? 1.129 -7.433 11.098 1.00 59.12 98 PRO A C 1
ATOM 747 O O . PRO A 1 98 ? 1.518 -6.993 9.983 1.00 59.12 98 PRO A O 1
#

Foldseek 3Di:
DDDDPQDPQKDWPAWDWDDDVPFIWTWTWIQGPPRWIKIKIKGFCVVPVHDQFFDWDKDWDPDPPVDPDIWIWIWGHHHGIIMIITTDPDPCSVVRGD

Solvent-accessible surface area (backbone atoms only — not comparable to full-atom values): 5773 Å² total; per-residue (Å²): 141,78,88,77,89,59,51,90,64,49,42,85,74,51,68,49,81,49,64,61,86,94,43,70,27,42,38,35,36,30,37,33,72,94,75,38,50,31,44,36,40,38,35,50,18,76,82,70,80,41,60,43,70,36,74,82,40,84,44,67,58,90,64,70,91,84,48,101,61,79,51,40,30,38,35,33,20,61,61,78,35,21,38,40,39,34,28,69,88,34,96,57,57,76,78,68,44,128

Nearest PDB structures (foldseek):
  8bz8-assembly2_D  TM=3.961E-01  e=3.198E+00  Listeria monocytogenes
  2h36-assembly1_X  TM=4.713E-01  e=6.361E+00  Sulfolobus islandicus filamentous virus
  3put-assembly1_B  TM=3.223E-01  e=4.392E+00  Rhizobium etli CFN 42
  8u0i-assembly1_A  TM=2.825E-01  e=4.631E+00  Pseudomonas aeruginosa PA14
  4c49-assembly3_C  TM=3.306E-01  e=5.427E+00  Homo sapiens

Secondary structure (DSSP, 8-state):
-------TT-EEEEEEEEEETTEEEEEEEEE-GGG-EEEEEEE-GGGGT--SSEEEEEEE-SS-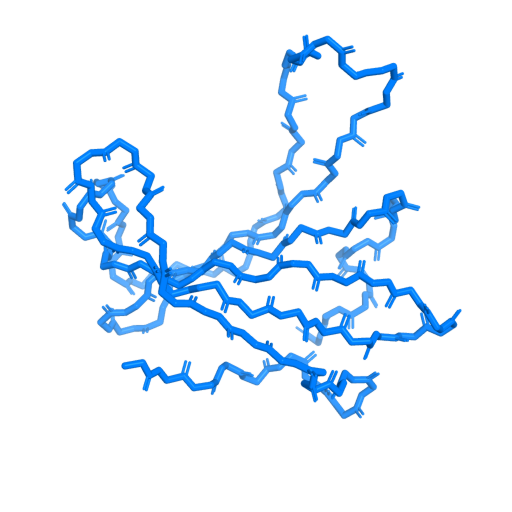SS-SS--EEEEEEETTEEEEEEETT-TTHHHH--

Mean predicted aligned error: 5.8 Å

Sequence (98 aa):
VRVPELGDAFRLCGGRKCALGSHAVAYSLWLGPGGKKYSLFQFLPGDFDVASEMSRRLVHATEPAGTEHPCPAVIWADGDFGYVLVGQFDERLNSVLP

Radius of gyration: 13.05 Å; Cα contacts (8 Å, |Δi|>4): 194; chains: 1; bounding box: 27×33×32 Å